Protein AF-A0A0V1BPB8-F1 (afdb_monomer_lite)

Organism: Trichinella spiralis (NCBI:txid6334)

pLDDT: mean 77.47, std 16.79, range [42.03, 96.81]

Structure (mmCIF, N/CA/C/O backbone):
data_AF-A0A0V1BPB8-F1
#
_entry.id   AF-A0A0V1BPB8-F1
#
loop_
_atom_site.group_PDB
_atom_site.id
_atom_site.type_symbol
_atom_site.label_atom_id
_atom_site.label_alt_id
_atom_site.label_comp_id
_atom_site.label_asym_id
_atom_site.label_entity_id
_atom_site.label_seq_id
_atom_site.pdbx_PDB_ins_code
_atom_site.Cartn_x
_atom_site.Cartn_y
_atom_site.Cartn_z
_atom_site.occupancy
_atom_site.B_iso_or_equiv
_atom_site.auth_seq_id
_atom_site.auth_comp_id
_atom_site.auth_asym_id
_atom_site.auth_atom_id
_atom_site.pdbx_PDB_model_num
ATOM 1 N N . MET A 1 1 ? -2.818 -10.921 -66.969 1.00 55.41 1 MET A N 1
ATOM 2 C CA . MET A 1 1 ? -2.378 -10.656 -65.578 1.00 55.41 1 MET A CA 1
ATOM 3 C C . MET A 1 1 ? -3.211 -9.505 -65.020 1.00 55.41 1 MET A C 1
ATOM 5 O O . MET A 1 1 ? -3.170 -8.417 -65.580 1.00 55.41 1 MET A O 1
ATOM 9 N N . SER A 1 2 ? -4.079 -9.759 -64.032 1.00 56.16 2 SER A N 1
ATOM 10 C CA . SER A 1 2 ? -5.081 -8.776 -63.580 1.00 56.16 2 SER A CA 1
ATOM 11 C C . SER A 1 2 ? -4.416 -7.577 -62.895 1.00 56.16 2 SER A C 1
ATOM 13 O O . SER A 1 2 ? -3.651 -7.759 -61.946 1.00 56.16 2 SER A O 1
ATOM 15 N N . LYS A 1 3 ? -4.738 -6.348 -63.332 1.00 61.91 3 LYS A N 1
ATOM 16 C CA . LYS A 1 3 ? -4.244 -5.090 -62.727 1.00 61.91 3 LYS A CA 1
ATOM 17 C C . LYS A 1 3 ? -4.541 -5.008 -61.217 1.00 61.91 3 LYS A C 1
ATOM 19 O O . LYS A 1 3 ? -3.817 -4.345 -60.478 1.00 61.91 3 LYS A O 1
ATOM 24 N N . ASN A 1 4 ? -5.551 -5.747 -60.750 1.00 61.16 4 ASN A N 1
ATOM 25 C CA . ASN A 1 4 ? -5.952 -5.837 -59.344 1.00 61.16 4 ASN A CA 1
ATOM 26 C C . ASN A 1 4 ? -5.068 -6.790 -58.514 1.00 61.16 4 ASN A C 1
ATOM 28 O O . ASN A 1 4 ? -5.071 -6.715 -57.289 1.00 61.16 4 ASN A O 1
ATOM 32 N N . GLY A 1 5 ? -4.309 -7.689 -59.148 1.00 65.44 5 GLY A N 1
ATOM 33 C CA . GLY A 1 5 ? -3.300 -8.522 -58.479 1.00 65.44 5 GLY A CA 1
ATOM 34 C C . GLY A 1 5 ? -2.052 -7.712 -58.137 1.00 65.44 5 GLY A C 1
ATOM 35 O O . GLY A 1 5 ? -1.654 -7.655 -56.982 1.00 65.44 5 GLY A O 1
ATOM 36 N N . ILE A 1 6 ? -1.543 -6.957 -59.115 1.00 67.69 6 ILE A N 1
ATOM 37 C CA . ILE A 1 6 ? -0.345 -6.114 -58.969 1.00 67.69 6 ILE A CA 1
ATOM 38 C C . ILE A 1 6 ? -0.535 -5.043 -57.885 1.00 67.69 6 ILE A C 1
ATOM 40 O O . ILE A 1 6 ? 0.357 -4.832 -57.069 1.00 67.69 6 ILE A O 1
ATOM 44 N N . LYS A 1 7 ? -1.710 -4.398 -57.809 1.00 63.88 7 LYS A N 1
ATOM 45 C CA . LYS A 1 7 ? -1.989 -3.422 -56.739 1.00 63.88 7 LYS A CA 1
ATOM 46 C C . LYS A 1 7 ? -2.006 -4.055 -55.344 1.00 63.88 7 LYS A C 1
ATOM 48 O O . LYS A 1 7 ? -1.545 -3.420 -54.400 1.00 63.88 7 LYS A O 1
ATOM 53 N N . ARG A 1 8 ? -2.502 -5.291 -55.211 1.00 62.66 8 ARG A N 1
ATOM 54 C CA . ARG A 1 8 ? -2.513 -6.017 -53.930 1.00 62.66 8 ARG A CA 1
ATOM 55 C C . ARG A 1 8 ? -1.118 -6.491 -53.534 1.00 62.66 8 ARG A C 1
ATOM 57 O O . ARG A 1 8 ? -0.769 -6.366 -52.369 1.00 62.66 8 ARG A O 1
ATOM 64 N N . ASP A 1 9 ? -0.298 -6.928 -54.484 1.00 66.25 9 ASP A N 1
ATOM 65 C CA . ASP A 1 9 ? 1.095 -7.309 -54.215 1.00 66.25 9 ASP A CA 1
ATOM 66 C C . ASP A 1 9 ? 1.968 -6.107 -53.837 1.00 66.25 9 ASP A C 1
ATOM 68 O O . ASP A 1 9 ? 2.806 -6.206 -52.941 1.00 66.25 9 ASP A O 1
ATOM 72 N N . ILE A 1 10 ? 1.738 -4.946 -54.457 1.00 68.19 10 ILE A N 1
ATOM 73 C CA . ILE A 1 10 ? 2.409 -3.693 -54.086 1.00 68.19 10 ILE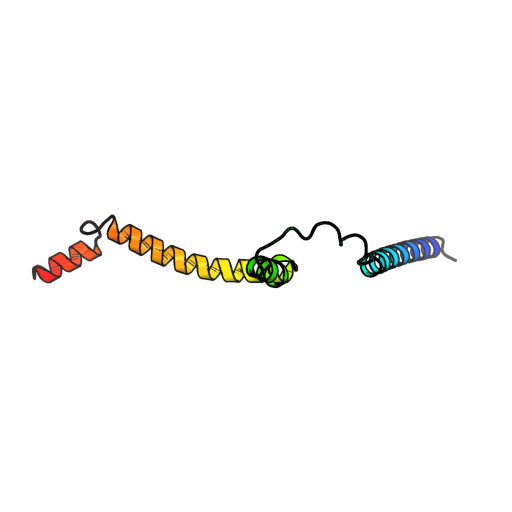 A CA 1
ATOM 74 C C . ILE A 1 10 ? 1.964 -3.237 -52.690 1.00 68.19 10 ILE A C 1
ATOM 76 O O . ILE A 1 10 ? 2.813 -2.885 -51.873 1.00 68.19 10 ILE A O 1
ATOM 80 N N . ALA A 1 11 ? 0.663 -3.294 -52.384 1.00 71.44 11 ALA A N 1
ATOM 81 C CA . ALA A 1 11 ? 0.142 -2.957 -51.059 1.00 71.44 11 ALA A CA 1
ATOM 82 C C . ALA A 1 11 ? 0.678 -3.905 -49.973 1.00 71.44 11 ALA A C 1
ATOM 84 O O . ALA A 1 11 ? 1.149 -3.444 -48.937 1.00 71.44 11 ALA A O 1
ATOM 85 N N . ASN A 1 12 ? 0.697 -5.214 -50.234 1.00 68.38 12 ASN A N 1
ATOM 86 C CA . ASN A 1 12 ? 1.220 -6.209 -49.303 1.00 68.38 12 ASN A CA 1
ATOM 87 C C . ASN A 1 12 ? 2.729 -6.049 -49.089 1.00 68.38 12 ASN A C 1
ATOM 89 O O . ASN A 1 12 ? 3.170 -6.130 -47.947 1.00 68.38 12 ASN A O 1
ATOM 93 N N . ARG A 1 13 ? 3.506 -5.728 -50.137 1.00 66.94 13 ARG A N 1
ATOM 94 C CA . ARG A 1 13 ? 4.936 -5.398 -50.007 1.00 66.94 13 ARG A CA 1
ATOM 95 C C . ARG A 1 13 ? 5.176 -4.123 -49.201 1.00 66.94 13 ARG A C 1
ATOM 97 O O . ARG A 1 13 ? 6.082 -4.112 -48.372 1.00 66.94 13 ARG A O 1
ATOM 104 N N . LEU A 1 14 ? 4.371 -3.077 -49.406 1.00 68.56 14 LEU A N 1
ATOM 105 C CA . LEU A 1 14 ? 4.428 -1.840 -48.616 1.00 68.56 14 LEU A CA 1
ATOM 106 C C . LEU A 1 14 ? 4.132 -2.112 -47.137 1.00 68.56 14 LEU A C 1
ATOM 108 O O . LEU A 1 14 ? 4.889 -1.668 -46.280 1.00 68.56 14 LEU A O 1
ATOM 112 N N . ILE A 1 15 ? 3.107 -2.914 -46.841 1.00 69.50 15 ILE A N 1
ATOM 113 C CA . ILE A 1 15 ? 2.726 -3.278 -45.471 1.00 69.50 15 ILE A CA 1
ATOM 114 C C . ILE A 1 15 ? 3.808 -4.139 -44.802 1.00 69.50 15 ILE A C 1
ATOM 116 O O . ILE A 1 15 ? 4.201 -3.838 -43.675 1.00 69.50 15 ILE A O 1
ATOM 120 N N . THR A 1 16 ? 4.358 -5.157 -45.478 1.00 66.12 16 THR A N 1
ATOM 121 C CA . THR A 1 16 ? 5.463 -5.954 -44.913 1.00 66.12 16 THR A CA 1
ATOM 122 C C . THR A 1 16 ? 6.716 -5.119 -44.688 1.00 66.12 16 THR A C 1
ATOM 124 O O . THR A 1 16 ? 7.327 -5.251 -43.637 1.00 66.12 16 THR A O 1
ATOM 127 N N . SER A 1 17 ? 7.063 -4.199 -45.594 1.00 65.38 17 SER A N 1
ATOM 128 C CA . SER A 1 17 ? 8.212 -3.307 -45.400 1.00 65.38 17 SER A CA 1
ATOM 129 C C . SER A 1 17 ? 8.003 -2.348 -44.229 1.00 65.38 17 SER A C 1
ATOM 131 O O . SER A 1 17 ? 8.936 -2.128 -43.463 1.00 65.38 17 SER A O 1
ATOM 133 N N . SER A 1 18 ? 6.788 -1.824 -44.025 1.00 67.25 18 SER A N 1
ATOM 134 C CA . SER A 1 18 ? 6.461 -0.991 -42.860 1.00 67.25 18 SER A CA 1
ATOM 135 C C . SER A 1 18 ? 6.538 -1.774 -41.550 1.00 67.25 18 SER A C 1
ATOM 137 O O . SER A 1 18 ? 7.106 -1.279 -40.578 1.00 67.25 18 SER A O 1
ATOM 139 N N . ILE A 1 19 ? 6.026 -3.007 -41.519 1.00 67.31 19 ILE A N 1
ATOM 140 C CA . ILE A 1 19 ? 6.094 -3.875 -40.339 1.00 67.31 19 ILE A CA 1
ATOM 141 C C . ILE A 1 19 ? 7.558 -4.225 -40.043 1.00 67.31 19 ILE A C 1
ATOM 143 O O . ILE A 1 19 ? 8.016 -4.013 -38.924 1.00 67.31 19 ILE A O 1
ATOM 147 N N . THR A 1 20 ? 8.344 -4.647 -41.035 1.00 64.56 20 THR A N 1
ATOM 148 C CA . THR A 1 20 ? 9.775 -4.931 -40.858 1.00 64.56 20 THR A CA 1
ATOM 149 C C . THR A 1 20 ? 10.558 -3.686 -40.430 1.00 64.56 20 THR A C 1
ATOM 151 O O . THR A 1 20 ? 11.416 -3.795 -39.562 1.00 64.56 20 THR A O 1
ATOM 154 N N . PHE A 1 21 ? 10.229 -2.492 -40.933 1.00 64.00 21 PHE A N 1
ATOM 155 C CA . PHE A 1 21 ? 10.859 -1.241 -40.499 1.00 64.00 21 PHE A CA 1
ATOM 156 C C . PHE A 1 21 ? 10.509 -0.893 -39.046 1.00 64.00 21 PHE A C 1
ATOM 158 O O . PHE A 1 21 ? 11.398 -0.505 -38.298 1.00 64.00 21 PHE A O 1
ATOM 165 N N . ILE A 1 22 ? 9.261 -1.108 -38.604 1.00 65.19 22 ILE A N 1
ATOM 166 C CA . ILE A 1 22 ? 8.853 -0.955 -37.195 1.00 65.19 22 ILE A CA 1
ATOM 167 C C . ILE A 1 22 ? 9.584 -1.970 -36.305 1.00 65.19 22 ILE A C 1
ATOM 169 O O . ILE A 1 22 ? 10.104 -1.590 -35.257 1.00 65.19 22 ILE A O 1
ATOM 173 N N . TYR A 1 23 ? 9.665 -3.242 -36.707 1.00 60.84 23 TYR A N 1
ATOM 174 C CA . TYR A 1 23 ? 10.359 -4.284 -35.941 1.00 60.84 23 TYR A CA 1
ATOM 175 C C . TYR A 1 23 ? 11.881 -4.053 -35.891 1.00 60.84 23 TYR A C 1
ATOM 177 O O . TYR A 1 23 ? 12.477 -4.200 -34.825 1.00 60.84 23 TYR A O 1
ATOM 185 N N . ILE A 1 24 ? 12.506 -3.603 -36.984 1.00 57.28 24 ILE A N 1
ATOM 186 C CA . ILE A 1 24 ? 13.933 -3.251 -37.028 1.00 57.28 24 ILE A CA 1
ATOM 187 C C . ILE A 1 24 ? 14.204 -1.978 -36.218 1.00 57.28 24 ILE A C 1
ATOM 189 O O . ILE A 1 24 ? 15.127 -1.989 -35.415 1.00 57.28 24 ILE A O 1
ATOM 193 N N . PHE A 1 25 ? 13.388 -0.918 -36.303 1.00 53.78 25 PHE A N 1
ATOM 194 C CA . PHE A 1 25 ? 13.559 0.280 -35.457 1.00 53.78 25 PHE A CA 1
ATOM 195 C C . PHE A 1 25 ? 13.305 0.005 -33.967 1.00 53.78 25 PHE A C 1
ATOM 197 O O . PHE A 1 25 ? 13.903 0.653 -33.107 1.00 53.78 25 PHE A O 1
ATOM 204 N N . ARG A 1 26 ? 12.429 -0.954 -33.638 1.00 56.53 26 ARG A N 1
ATOM 205 C CA . ARG A 1 26 ? 12.169 -1.386 -32.256 1.00 56.53 26 ARG A CA 1
ATOM 206 C C . ARG A 1 26 ? 13.336 -2.192 -31.673 1.00 56.53 26 ARG A C 1
ATOM 208 O O . ARG A 1 26 ? 13.549 -2.111 -30.468 1.00 56.53 26 ARG A O 1
ATOM 215 N N . ILE A 1 27 ? 14.080 -2.934 -32.501 1.00 54.91 27 ILE A N 1
ATOM 216 C CA . ILE A 1 27 ? 15.223 -3.767 -32.080 1.00 54.91 27 ILE A CA 1
ATOM 217 C C . ILE A 1 27 ? 16.564 -3.007 -32.190 1.00 54.91 27 ILE A C 1
ATOM 219 O O . ILE A 1 27 ? 17.437 -3.200 -31.352 1.00 54.91 27 ILE A O 1
ATOM 223 N N . HIS A 1 28 ? 16.705 -2.076 -33.141 1.00 50.03 28 HIS A N 1
ATOM 224 C CA . HIS A 1 28 ? 17.887 -1.223 -33.349 1.00 50.03 28 HIS A CA 1
ATOM 225 C C . HIS A 1 28 ? 17.771 0.185 -32.743 1.00 50.03 28 HIS A C 1
ATOM 227 O O . HIS A 1 28 ? 18.573 1.060 -33.074 1.00 50.03 28 HIS A O 1
ATOM 233 N N . ARG A 1 29 ? 16.846 0.429 -31.801 1.00 50.97 29 ARG A N 1
ATOM 234 C CA . ARG A 1 29 ? 17.040 1.517 -30.827 1.00 50.97 29 ARG A CA 1
ATOM 235 C C . ARG A 1 29 ? 18.260 1.159 -29.986 1.00 50.97 29 ARG A C 1
ATOM 237 O O . ARG A 1 29 ? 18.152 0.539 -28.931 1.00 50.97 29 ARG A O 1
ATOM 244 N N . CYS A 1 30 ? 19.417 1.532 -30.525 1.00 42.03 30 CYS A N 1
ATOM 245 C CA . CYS A 1 30 ? 20.718 1.489 -29.902 1.00 42.03 30 CYS A CA 1
ATOM 246 C C . CYS A 1 30 ? 20.581 1.872 -28.423 1.00 42.03 30 CYS A C 1
ATOM 248 O O . CYS A 1 30 ? 20.075 2.958 -28.124 1.00 42.03 30 CYS A O 1
ATOM 250 N N . PRO A 1 31 ? 21.067 1.042 -27.494 1.00 50.91 31 PRO A N 1
ATOM 251 C CA . PRO A 1 31 ? 21.099 1.365 -26.074 1.00 50.91 31 PRO A CA 1
ATOM 252 C C . PRO A 1 31 ? 22.204 2.393 -25.750 1.00 50.91 31 PRO A C 1
ATOM 254 O O . PRO A 1 31 ? 22.848 2.289 -24.713 1.00 50.91 31 PRO A O 1
ATOM 257 N N . LEU A 1 32 ? 22.473 3.363 -26.636 1.00 47.62 32 LEU A N 1
ATOM 258 C CA . LEU A 1 32 ? 23.667 4.216 -26.555 1.00 47.62 32 LEU A CA 1
ATOM 259 C C . LEU A 1 32 ? 23.397 5.726 -26.467 1.00 47.62 32 LEU A C 1
ATOM 261 O O . LEU A 1 32 ? 24.341 6.494 -26.340 1.00 47.62 32 LEU A O 1
ATOM 265 N N . ILE A 1 33 ? 22.133 6.167 -26.474 1.00 44.88 33 ILE A N 1
ATOM 266 C CA . ILE A 1 33 ? 21.753 7.579 -26.231 1.00 44.88 33 ILE A CA 1
ATOM 267 C C . ILE A 1 33 ? 20.630 7.644 -25.176 1.00 44.88 33 ILE A C 1
ATOM 269 O O . ILE A 1 33 ? 19.619 8.319 -25.316 1.00 44.88 33 ILE A O 1
ATOM 273 N N . MET A 1 34 ? 20.790 6.875 -24.097 1.00 42.66 34 MET A N 1
ATOM 274 C CA . MET A 1 34 ? 20.041 7.046 -22.836 1.00 42.66 34 MET A CA 1
ATOM 275 C C . MET A 1 34 ? 20.966 7.012 -21.609 1.00 42.66 34 MET A C 1
ATOM 277 O O . MET A 1 34 ? 20.514 6.959 -20.471 1.00 42.66 34 MET A O 1
ATOM 281 N N . SER A 1 35 ? 22.276 7.101 -21.827 1.00 45.53 35 SER A N 1
ATOM 282 C CA . SER A 1 35 ? 23.306 7.265 -20.801 1.00 45.53 35 SER A CA 1
ATOM 283 C C . SER A 1 35 ? 23.553 8.747 -20.499 1.00 45.53 35 SER A C 1
ATOM 285 O O . SER A 1 35 ? 24.690 9.197 -20.406 1.00 45.53 35 SER A O 1
ATOM 287 N N . ALA A 1 36 ? 22.487 9.534 -20.355 1.00 51.25 36 ALA A N 1
ATOM 288 C CA . ALA A 1 36 ? 22.596 10.915 -19.916 1.00 51.25 36 ALA A CA 1
ATOM 289 C C . ALA A 1 36 ? 21.519 11.199 -18.867 1.00 51.25 36 ALA A C 1
ATOM 291 O O . ALA A 1 36 ? 20.347 11.364 -19.186 1.00 51.25 36 ALA A O 1
ATOM 292 N N . GLN A 1 37 ? 22.000 11.293 -17.624 1.00 43.94 37 GLN A N 1
ATOM 293 C CA . GLN A 1 37 ? 21.324 11.737 -16.401 1.00 43.94 37 GLN A CA 1
ATOM 294 C C . GLN A 1 37 ? 20.559 10.661 -15.601 1.00 43.94 37 GLN A C 1
ATOM 296 O O . GLN A 1 37 ? 19.375 10.803 -15.305 1.00 43.94 37 GLN A O 1
ATOM 301 N N . VAL A 1 38 ? 21.271 9.623 -15.128 1.00 53.06 38 VAL A N 1
ATOM 302 C CA . VAL A 1 38 ? 20.861 8.894 -13.909 1.00 53.06 38 VAL A CA 1
ATOM 303 C C . VAL A 1 38 ? 21.078 9.835 -12.723 1.00 53.06 38 VAL A C 1
ATOM 305 O O . VAL A 1 38 ? 22.138 9.868 -12.097 1.00 53.06 38 VAL A O 1
ATOM 308 N N . ALA A 1 39 ? 20.075 10.670 -12.463 1.00 53.38 39 ALA A N 1
ATOM 309 C CA . ALA A 1 39 ? 19.994 11.458 -11.246 1.00 53.38 39 ALA A CA 1
ATOM 310 C C . ALA A 1 39 ? 20.055 10.510 -10.039 1.00 53.38 39 ALA A C 1
ATOM 312 O O . ALA A 1 39 ? 19.416 9.456 -10.040 1.00 53.38 39 ALA A O 1
ATOM 313 N N . LYS A 1 40 ? 20.834 10.893 -9.021 1.00 55.44 40 LYS A N 1
ATOM 314 C CA . LYS A 1 40 ? 21.022 10.195 -7.739 1.00 55.44 40 LYS A CA 1
ATOM 315 C C . LYS A 1 40 ? 19.665 9.869 -7.093 1.00 55.44 40 LYS A C 1
ATOM 317 O O . LYS A 1 40 ? 19.152 10.628 -6.278 1.00 55.44 40 LYS A O 1
ATOM 322 N N . THR A 1 41 ? 19.067 8.744 -7.458 1.00 63.31 41 THR A N 1
ATOM 323 C CA . THR A 1 41 ? 17.837 8.236 -6.853 1.00 63.31 41 THR A CA 1
ATOM 324 C C . THR A 1 41 ? 18.224 7.294 -5.723 1.00 63.31 41 THR A C 1
ATOM 326 O O . THR A 1 41 ? 19.213 6.567 -5.804 1.00 63.31 41 THR A O 1
ATOM 329 N N . LYS A 1 42 ? 17.486 7.343 -4.609 1.00 74.56 42 LYS A N 1
ATOM 330 C CA . LYS A 1 42 ? 17.728 6.450 -3.466 1.00 74.56 42 LYS A CA 1
ATOM 331 C C . LYS A 1 42 ? 17.674 4.994 -3.964 1.00 74.56 42 LYS A C 1
ATOM 333 O O . LYS A 1 42 ? 16.753 4.680 -4.725 1.00 74.56 42 LYS A O 1
ATOM 338 N N . PRO A 1 43 ? 18.569 4.093 -3.509 1.00 81.12 43 PRO A N 1
ATOM 339 C CA . PRO A 1 43 ? 18.718 2.745 -4.080 1.00 81.12 43 PRO A CA 1
ATOM 340 C C . PRO A 1 43 ? 17.436 1.901 -4.001 1.00 81.12 43 PRO A C 1
ATOM 342 O O . PRO A 1 43 ? 17.274 0.928 -4.729 1.00 81.12 43 PRO A O 1
ATOM 345 N N . PHE A 1 44 ? 16.509 2.272 -3.118 1.00 86.25 44 PHE A N 1
ATOM 346 C CA . PHE A 1 44 ? 15.188 1.665 -3.010 1.00 86.25 44 PHE A CA 1
ATOM 347 C C . PHE A 1 44 ? 14.209 2.121 -4.107 1.00 86.25 44 PHE A C 1
ATOM 349 O O . PHE A 1 44 ? 13.562 1.287 -4.737 1.00 86.25 44 PHE A O 1
ATOM 356 N N . MET A 1 45 ? 14.129 3.428 -4.378 1.00 87.50 45 MET A N 1
ATOM 357 C CA . MET A 1 45 ? 13.200 3.982 -5.374 1.00 87.50 45 MET A CA 1
ATOM 358 C C . MET A 1 45 ? 13.553 3.526 -6.787 1.00 87.50 45 MET A C 1
ATOM 360 O O . MET A 1 45 ? 12.671 3.235 -7.590 1.00 87.50 45 MET A O 1
ATOM 364 N N . GLU A 1 46 ? 14.847 3.383 -7.065 1.00 87.25 46 GLU A N 1
ATOM 365 C CA . GLU A 1 46 ? 15.325 2.839 -8.331 1.00 87.25 46 GLU A CA 1
ATOM 366 C C . GLU A 1 46 ? 14.857 1.389 -8.548 1.00 87.25 46 GLU A C 1
ATOM 368 O O . GLU A 1 46 ? 14.440 1.029 -9.649 1.00 87.25 46 GLU A O 1
ATOM 373 N N . LYS A 1 47 ? 14.848 0.563 -7.494 1.00 87.50 47 LYS A N 1
ATOM 374 C CA . LYS A 1 47 ? 14.334 -0.814 -7.563 1.00 87.50 47 LYS A CA 1
ATOM 375 C C . LYS A 1 47 ? 12.830 -0.831 -7.821 1.00 87.50 47 LYS A C 1
ATOM 377 O O . LYS A 1 47 ? 12.385 -1.548 -8.712 1.00 87.50 47 LYS A O 1
ATOM 382 N N . ILE A 1 48 ? 12.057 -0.021 -7.097 1.00 89.38 48 ILE A N 1
ATOM 383 C CA . ILE A 1 48 ? 10.605 0.093 -7.310 1.00 89.38 48 ILE A CA 1
ATOM 384 C C . ILE A 1 48 ? 10.300 0.492 -8.752 1.00 89.38 48 ILE A C 1
ATOM 386 O O . ILE A 1 48 ? 9.472 -0.140 -9.406 1.00 89.38 48 ILE A O 1
ATOM 390 N N . TYR A 1 49 ? 10.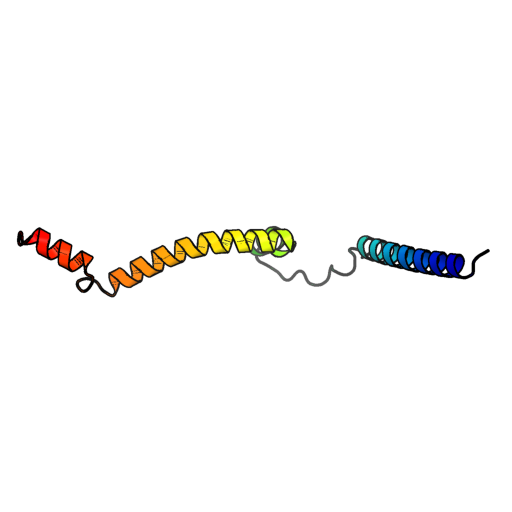992 1.509 -9.267 1.00 88.00 49 TYR A N 1
ATOM 391 C CA . TYR A 1 49 ? 10.786 1.966 -10.634 1.00 88.00 49 TYR A CA 1
ATOM 392 C C . TYR A 1 49 ? 11.070 0.851 -11.648 1.00 88.00 49 TYR A C 1
ATOM 394 O O . TYR A 1 49 ? 10.222 0.563 -12.490 1.00 88.00 49 TYR A O 1
ATOM 402 N N . ARG A 1 50 ? 12.214 0.166 -11.516 1.00 87.00 50 ARG A N 1
ATOM 403 C CA . ARG A 1 50 ? 12.623 -0.926 -12.414 1.00 87.00 50 ARG A CA 1
ATOM 404 C C . ARG A 1 50 ? 11.660 -2.118 -12.403 1.00 87.00 50 ARG A C 1
ATOM 406 O O . ARG A 1 50 ? 11.402 -2.699 -13.452 1.00 87.00 50 ARG A O 1
ATOM 413 N N . TYR A 1 51 ? 11.126 -2.491 -11.240 1.00 87.00 51 TYR A N 1
ATOM 414 C CA . TYR A 1 51 ? 10.288 -3.690 -11.119 1.00 87.00 51 TYR A CA 1
ATOM 415 C C . TYR A 1 51 ? 8.794 -3.437 -11.330 1.00 87.00 51 TYR A C 1
ATOM 417 O O . TYR A 1 51 ? 8.116 -4.285 -11.905 1.00 87.00 51 TYR A O 1
ATOM 425 N N . ILE A 1 52 ? 8.277 -2.295 -10.877 1.00 86.50 52 ILE A N 1
ATOM 426 C CA . ILE A 1 52 ? 6.834 -2.025 -10.856 1.00 86.50 52 ILE A CA 1
ATOM 427 C C . ILE A 1 52 ? 6.443 -1.089 -12.002 1.00 86.50 52 ILE A C 1
ATOM 429 O O . ILE A 1 52 ? 5.537 -1.411 -12.769 1.00 86.50 52 ILE A O 1
ATOM 433 N N . PHE A 1 53 ? 7.153 0.030 -12.169 1.00 86.88 53 PHE A N 1
ATOM 434 C CA . PHE A 1 53 ? 6.743 1.120 -13.066 1.00 86.88 53 PHE A CA 1
ATOM 435 C C . PHE A 1 53 ? 7.372 1.071 -14.472 1.00 86.88 53 PHE A C 1
ATOM 437 O O . PHE A 1 53 ? 6.876 1.735 -15.377 1.00 86.88 53 PHE A O 1
ATOM 444 N N . GLN A 1 54 ? 8.435 0.289 -14.694 1.00 85.75 54 GLN A N 1
ATOM 445 C CA . GLN A 1 54 ? 9.151 0.242 -15.980 1.00 85.75 54 GLN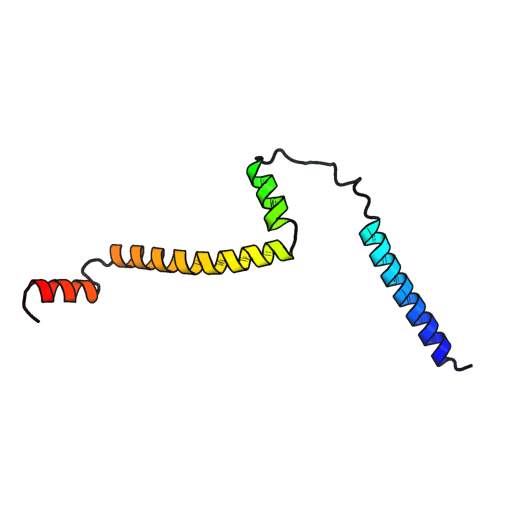 A CA 1
ATOM 446 C C . GLN A 1 54 ? 8.375 -0.490 -17.091 1.00 85.75 54 GLN A C 1
ATOM 448 O O . GLN A 1 54 ? 8.544 -0.180 -18.272 1.00 85.75 54 GLN A O 1
ATOM 453 N N . ARG A 1 55 ? 7.548 -1.485 -16.747 1.00 87.19 55 ARG A N 1
ATOM 454 C CA . ARG A 1 55 ? 6.730 -2.241 -17.708 1.00 87.19 55 ARG A CA 1
ATOM 455 C C . ARG A 1 55 ? 5.252 -1.918 -17.498 1.00 87.19 55 ARG A C 1
ATOM 457 O O . ARG A 1 55 ? 4.718 -2.130 -16.418 1.00 87.19 55 ARG A O 1
ATOM 464 N N . ASN A 1 56 ? 4.557 -1.508 -18.561 1.00 87.69 56 ASN A N 1
ATOM 465 C CA . ASN A 1 56 ? 3.126 -1.170 -18.492 1.00 87.69 56 ASN A CA 1
ATOM 466 C C . ASN A 1 56 ? 2.270 -2.316 -17.918 1.00 87.69 56 ASN A C 1
ATOM 468 O O . ASN A 1 56 ? 1.350 -2.071 -17.147 1.00 87.69 56 ASN A O 1
ATOM 472 N N . ALA A 1 57 ? 2.601 -3.571 -18.244 1.00 90.81 57 ALA A N 1
ATOM 473 C CA . ALA A 1 57 ? 1.889 -4.737 -17.719 1.00 90.81 57 ALA A CA 1
ATOM 474 C C . ALA A 1 57 ? 2.066 -4.915 -16.198 1.00 90.81 57 ALA A C 1
ATOM 476 O O . ALA A 1 57 ? 1.092 -5.188 -15.502 1.00 90.81 57 ALA A O 1
ATOM 477 N N . THR A 1 58 ? 3.282 -4.731 -15.665 1.00 89.38 58 THR A N 1
ATOM 478 C CA . THR A 1 58 ? 3.532 -4.828 -14.215 1.00 89.38 58 THR A CA 1
ATOM 479 C C . THR A 1 58 ? 2.949 -3.638 -13.466 1.00 89.38 58 THR A C 1
ATOM 481 O O . THR A 1 58 ? 2.487 -3.805 -12.344 1.00 89.38 58 THR A O 1
ATOM 484 N N . PHE A 1 59 ? 2.911 -2.463 -14.099 1.00 90.50 59 PHE A N 1
ATOM 485 C CA . PHE A 1 59 ? 2.280 -1.268 -13.548 1.00 90.50 59 PHE A CA 1
ATOM 486 C C . PHE A 1 59 ? 0.772 -1.460 -13.369 1.00 90.50 59 PHE A C 1
ATOM 488 O O . PHE A 1 59 ? 0.255 -1.236 -12.278 1.00 90.50 59 PHE A O 1
ATOM 495 N N . VAL A 1 60 ? 0.076 -1.937 -14.406 1.00 94.50 60 VAL A N 1
ATOM 496 C CA . VAL A 1 60 ? -1.365 -2.224 -14.322 1.00 94.50 60 VAL A CA 1
ATOM 497 C C . VAL A 1 60 ? -1.637 -3.318 -13.290 1.00 94.50 60 VAL A C 1
ATOM 499 O O . VAL A 1 60 ? -2.527 -3.156 -12.462 1.00 94.50 60 VAL A O 1
ATOM 502 N N . LEU A 1 61 ? -0.842 -4.393 -13.278 1.00 93.56 61 LEU A N 1
ATOM 503 C CA . LEU A 1 61 ? -0.973 -5.465 -12.288 1.00 93.56 61 LEU A CA 1
ATOM 504 C C . LEU A 1 61 ? -0.820 -4.943 -10.851 1.00 93.56 61 LEU A C 1
ATOM 506 O O . LEU A 1 61 ? -1.658 -5.227 -9.998 1.00 93.56 61 LEU A O 1
ATOM 510 N N . ALA A 1 62 ? 0.227 -4.159 -10.587 1.00 93.31 62 ALA A N 1
ATOM 511 C CA . ALA A 1 62 ? 0.459 -3.559 -9.279 1.00 93.31 62 ALA A CA 1
ATOM 512 C C . ALA A 1 62 ? -0.640 -2.558 -8.900 1.00 93.31 62 ALA A C 1
ATOM 514 O O . ALA A 1 62 ? -1.016 -2.494 -7.735 1.00 93.31 62 ALA A O 1
ATOM 515 N N . GLY A 1 63 ? -1.182 -1.817 -9.870 1.00 93.69 63 GLY A N 1
ATOM 516 C CA . GLY A 1 63 ? -2.310 -0.912 -9.668 1.00 93.69 63 GLY A CA 1
ATOM 517 C C . GLY A 1 63 ? -3.595 -1.643 -9.281 1.00 93.69 63 GLY A C 1
ATOM 518 O O . GLY A 1 63 ? -4.246 -1.241 -8.325 1.00 93.69 63 GLY A O 1
ATOM 519 N N . VAL A 1 64 ? -3.935 -2.743 -9.962 1.00 96.19 64 VAL A N 1
ATOM 520 C CA . VAL A 1 64 ? -5.128 -3.551 -9.646 1.00 96.19 64 VAL A CA 1
ATOM 521 C C . VAL A 1 64 ? -5.000 -4.193 -8.268 1.00 96.19 64 VAL A C 1
ATOM 523 O O . VAL A 1 64 ? -5.904 -4.065 -7.449 1.00 96.19 64 VAL A O 1
ATOM 526 N N . ILE A 1 65 ? -3.864 -4.840 -7.984 1.00 96.00 65 ILE A N 1
ATOM 527 C CA . ILE A 1 65 ? -3.613 -5.430 -6.662 1.00 96.00 65 ILE A CA 1
ATOM 528 C C . ILE A 1 65 ? -3.644 -4.334 -5.592 1.00 96.00 65 ILE A C 1
ATOM 530 O O . ILE A 1 65 ? -4.321 -4.481 -4.579 1.00 96.00 65 ILE A O 1
ATOM 534 N N . GLY A 1 66 ? -2.957 -3.218 -5.838 1.00 95.88 66 GLY A N 1
ATOM 535 C CA . GLY A 1 66 ? -2.947 -2.065 -4.948 1.00 95.88 66 GLY A CA 1
ATOM 536 C C . GLY A 1 66 ? -4.355 -1.559 -4.654 1.00 95.88 66 GLY A C 1
ATOM 537 O O . GLY A 1 66 ? -4.675 -1.361 -3.492 1.00 95.88 66 GLY A O 1
ATOM 538 N N . ALA A 1 67 ? -5.211 -1.427 -5.668 1.00 95.69 67 ALA A N 1
ATOM 539 C CA . ALA A 1 67 ? -6.589 -0.972 -5.507 1.00 95.69 67 ALA A CA 1
ATOM 540 C C . ALA A 1 67 ? -7.412 -1.898 -4.597 1.00 95.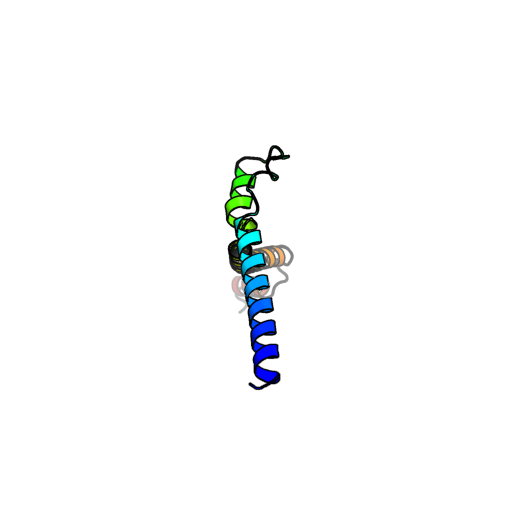69 67 ALA A C 1
ATOM 542 O O . ALA A 1 67 ? -8.030 -1.403 -3.661 1.00 95.69 67 ALA A O 1
ATOM 543 N N . PHE A 1 68 ? -7.352 -3.220 -4.796 1.00 96.00 68 PHE A N 1
ATOM 544 C CA . PHE A 1 68 ? -8.067 -4.179 -3.939 1.00 96.00 68 PHE A CA 1
ATOM 545 C C . PHE A 1 68 ? -7.624 -4.120 -2.473 1.00 96.00 68 PHE A C 1
ATOM 547 O O . PHE A 1 68 ? -8.447 -4.181 -1.561 1.00 96.00 68 PHE A O 1
ATOM 554 N N . TYR A 1 69 ? -6.316 -4.011 -2.227 1.00 96.81 69 TYR A N 1
ATOM 555 C CA . TYR A 1 69 ? -5.807 -3.885 -0.860 1.00 96.81 69 TYR A CA 1
ATOM 556 C C . TYR A 1 69 ? -6.153 -2.528 -0.244 1.00 96.81 69 TYR A C 1
ATOM 558 O O . TYR A 1 69 ? -6.444 -2.455 0.949 1.00 96.81 69 TYR A O 1
ATOM 566 N N . MET A 1 70 ? -6.126 -1.464 -1.045 1.00 95.81 70 MET A N 1
ATOM 567 C CA . MET A 1 70 ? -6.426 -0.110 -0.591 1.00 95.81 70 MET A CA 1
ATOM 568 C C . MET A 1 70 ? -7.909 0.041 -0.243 1.00 95.81 70 MET A C 1
ATOM 570 O O . MET A 1 70 ? -8.198 0.615 0.795 1.00 95.81 70 MET A O 1
ATOM 574 N N . GLU A 1 71 ? -8.822 -0.558 -1.017 1.00 95.44 71 GLU A N 1
ATOM 575 C CA . GLU A 1 71 ? -10.260 -0.643 -0.707 1.00 95.44 71 GLU A CA 1
ATOM 576 C C . GLU A 1 71 ? -10.486 -1.207 0.703 1.00 95.44 71 GLU A C 1
ATOM 578 O O . GLU A 1 71 ? -11.014 -0.520 1.571 1.00 95.44 71 GLU A O 1
ATOM 583 N N . ARG A 1 72 ? -9.956 -2.405 0.989 1.00 96.00 72 ARG A N 1
ATOM 584 C CA . ARG A 1 72 ? -10.128 -3.045 2.306 1.00 96.00 72 ARG A CA 1
ATOM 585 C C . ARG A 1 72 ? -9.479 -2.278 3.446 1.00 96.00 72 ARG A C 1
ATOM 587 O O . ARG A 1 72 ? -10.003 -2.276 4.555 1.00 96.00 72 ARG A O 1
ATOM 594 N N . ALA A 1 73 ? -8.329 -1.659 3.197 1.00 96.56 73 ALA A N 1
ATOM 595 C CA . ALA A 1 73 ? -7.671 -0.841 4.204 1.00 96.56 73 ALA A CA 1
ATOM 596 C C . ALA A 1 73 ? -8.479 0.429 4.500 1.00 96.56 73 ALA A C 1
ATOM 598 O O . ALA A 1 73 ? -8.656 0.773 5.666 1.00 96.56 73 ALA A O 1
ATOM 599 N N . VAL A 1 74 ? -8.972 1.111 3.464 1.00 96.50 74 VAL A N 1
ATOM 600 C CA . VAL A 1 74 ? -9.750 2.343 3.610 1.00 96.50 74 VAL A CA 1
ATOM 601 C C . VAL A 1 74 ? -11.076 2.075 4.291 1.00 96.50 74 VAL A C 1
ATOM 603 O O . VAL A 1 74 ? -11.379 2.813 5.216 1.00 96.50 74 VAL A O 1
ATOM 606 N N . ASP A 1 75 ? -11.803 1.017 3.929 1.00 96.12 75 ASP A N 1
ATOM 607 C CA . ASP A 1 75 ? -13.074 0.677 4.582 1.00 96.12 75 ASP A CA 1
ATOM 608 C C . ASP A 1 75 ? -12.887 0.528 6.099 1.00 96.12 75 ASP A C 1
ATOM 610 O O . ASP A 1 75 ? -13.514 1.233 6.885 1.00 96.12 75 ASP A O 1
ATOM 614 N N . VAL A 1 76 ? -11.915 -0.289 6.521 1.00 96.69 76 VAL A N 1
ATOM 615 C CA . VAL A 1 76 ? -11.624 -0.507 7.947 1.00 96.69 76 VAL A CA 1
ATOM 616 C C . VAL A 1 76 ? -11.169 0.779 8.639 1.00 96.69 76 VAL A C 1
ATOM 618 O O . VAL A 1 76 ? -11.527 1.032 9.789 1.00 96.69 76 VAL A O 1
ATOM 621 N N . ILE A 1 77 ? -10.342 1.594 7.986 1.00 96.69 77 ILE A N 1
ATOM 622 C CA . ILE A 1 77 ? -9.872 2.857 8.567 1.00 96.69 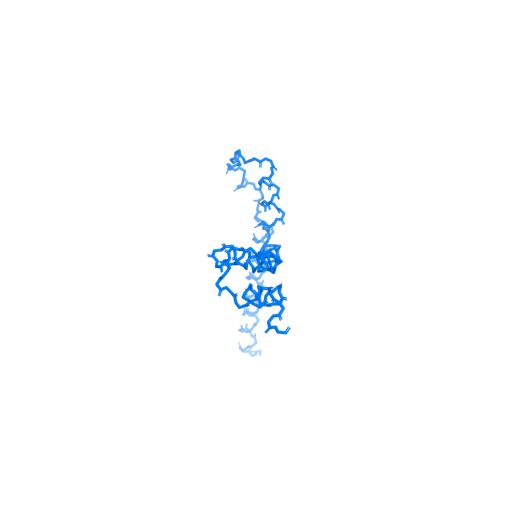77 ILE A CA 1
ATOM 623 C C . ILE A 1 77 ? -11.036 3.841 8.710 1.00 96.69 77 ILE A C 1
ATOM 625 O O . ILE A 1 77 ? -11.167 4.476 9.756 1.00 96.69 77 ILE A O 1
ATOM 629 N N . CYS A 1 78 ? -11.871 3.967 7.684 1.00 96.06 78 CYS A N 1
ATOM 630 C CA . CYS A 1 78 ? -13.020 4.857 7.670 1.00 96.06 78 CYS A CA 1
ATOM 631 C C . CYS A 1 78 ? -14.043 4.460 8.729 1.00 96.06 78 CYS A C 1
ATOM 633 O O . CYS A 1 78 ? -14.457 5.341 9.478 1.00 96.06 78 CYS A O 1
ATOM 635 N N . ASP A 1 79 ? -14.367 3.173 8.859 1.00 94.75 79 ASP A N 1
ATOM 636 C CA . ASP A 1 79 ? -15.275 2.676 9.896 1.00 94.75 79 ASP A CA 1
ATOM 637 C C . ASP A 1 79 ? -14.725 2.982 11.294 1.00 94.75 79 ASP A C 1
ATOM 639 O O . ASP A 1 79 ? -15.405 3.593 12.111 1.00 94.75 79 ASP A O 1
ATOM 643 N N . ASN A 1 80 ? -13.441 2.703 11.545 1.00 93.94 80 ASN A N 1
ATOM 644 C CA . ASN A 1 80 ? -12.814 3.013 12.834 1.00 93.94 80 ASN A CA 1
ATOM 645 C C . ASN A 1 80 ? -12.808 4.514 13.158 1.00 93.94 80 ASN A C 1
ATOM 647 O O . ASN A 1 80 ? -12.951 4.904 14.317 1.00 93.94 80 ASN A O 1
ATOM 651 N N . ILE A 1 81 ? -12.578 5.370 12.159 1.00 96.06 81 ILE A N 1
ATOM 652 C CA . ILE A 1 81 ? -12.632 6.825 12.346 1.00 96.06 81 ILE A CA 1
ATOM 653 C C . ILE A 1 81 ? -14.077 7.257 12.607 1.00 96.06 81 ILE A C 1
ATOM 655 O O . ILE A 1 81 ? -14.315 8.089 13.481 1.00 96.06 81 ILE A O 1
ATOM 659 N N . PHE A 1 82 ? -15.033 6.703 11.868 1.00 93.38 82 PHE A N 1
ATOM 660 C CA . PHE A 1 82 ? -16.443 7.048 11.975 1.00 93.38 82 PHE A CA 1
ATOM 661 C C . PHE A 1 82 ? -17.036 6.635 13.321 1.00 93.38 82 PHE A C 1
ATOM 663 O O . PHE A 1 82 ? -17.734 7.445 13.938 1.00 93.38 82 PHE A O 1
ATOM 670 N N . ASP A 1 83 ? -16.706 5.435 13.793 1.00 93.00 83 ASP A N 1
ATOM 671 C CA . ASP A 1 83 ? -17.115 4.927 15.098 1.00 93.00 83 ASP A CA 1
ATOM 672 C C . ASP A 1 83 ? -16.549 5.817 16.204 1.00 93.00 83 ASP A C 1
ATOM 674 O O . ASP A 1 83 ? -17.308 6.343 17.009 1.00 93.00 83 ASP A O 1
ATOM 678 N N . LYS A 1 84 ? -15.245 6.133 16.158 1.00 92.19 84 LYS A N 1
ATOM 679 C CA . LYS A 1 84 ? -14.599 7.031 17.135 1.00 92.19 84 LYS A CA 1
AT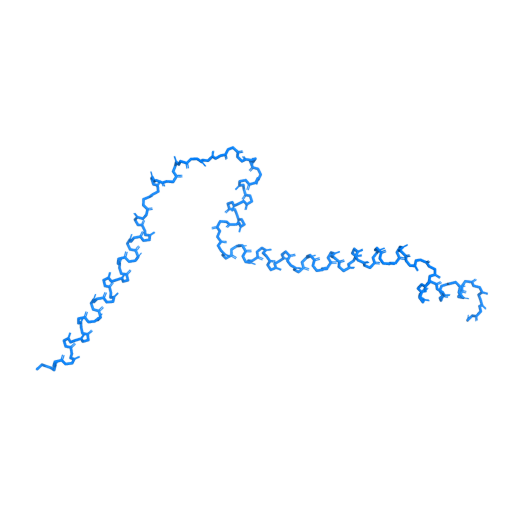OM 680 C C . LYS A 1 84 ? -15.198 8.432 17.188 1.00 92.19 84 LYS A C 1
ATOM 682 O O . LYS A 1 84 ? -15.246 9.056 18.244 1.00 92.19 84 LYS A O 1
ATOM 687 N N . VAL A 1 85 ? -15.607 8.973 16.045 1.00 95.00 85 VAL A N 1
ATOM 688 C CA . VAL A 1 85 ? -16.201 10.317 15.982 1.00 95.00 85 VAL A CA 1
ATOM 689 C C . VAL A 1 85 ? -17.647 10.315 16.486 1.00 95.00 85 VAL A C 1
ATOM 691 O O . VAL A 1 85 ? -18.113 11.328 17.012 1.00 95.00 85 VAL A O 1
ATOM 694 N N . ASN A 1 86 ? -18.361 9.197 16.342 1.00 92.31 86 ASN A N 1
ATOM 695 C CA . ASN A 1 86 ? -19.780 9.079 16.678 1.00 92.31 86 ASN A CA 1
ATOM 696 C C . ASN A 1 86 ? -20.062 8.184 17.893 1.00 92.31 86 ASN A C 1
ATOM 698 O O . ASN A 1 86 ? -21.214 7.774 18.080 1.00 92.31 86 ASN A O 1
ATOM 702 N N . GLU A 1 87 ? -19.053 7.945 18.734 1.00 87.94 87 GLU A N 1
ATOM 703 C CA . GLU A 1 87 ? -19.177 7.141 19.952 1.00 87.94 87 GLU A CA 1
ATOM 704 C C . GLU A 1 87 ? -20.379 7.600 20.790 1.00 87.94 87 GLU A C 1
ATOM 706 O O . GLU A 1 87 ? -20.580 8.790 21.066 1.00 87.94 87 GLU A O 1
ATOM 711 N N . GLY A 1 88 ? -21.224 6.642 21.169 1.00 84.19 88 GLY A N 1
ATOM 712 C CA . GLY A 1 88 ? -22.406 6.879 22.001 1.00 84.19 88 GLY A CA 1
ATOM 713 C C . GLY A 1 88 ? -23.620 7.466 21.272 1.00 84.19 88 GLY A C 1
ATOM 714 O O . GLY A 1 88 ? -24.677 7.611 21.890 1.00 84.19 88 GLY A O 1
ATOM 715 N N . LYS A 1 89 ? -23.512 7.782 19.975 1.00 87.31 89 LYS A N 1
ATOM 716 C CA . LYS A 1 89 ? -24.657 8.148 19.116 1.00 87.31 89 LYS A CA 1
ATOM 717 C C . LYS A 1 89 ? -25.071 7.019 18.181 1.00 87.31 89 LYS A C 1
ATOM 719 O O . LYS A 1 89 ? -26.196 7.027 17.682 1.00 87.31 89 LYS A O 1
ATOM 724 N N . GLN A 1 90 ? -24.173 6.075 17.910 1.00 87.12 90 GLN A N 1
ATOM 725 C CA . GLN A 1 90 ? -24.458 4.961 17.019 1.00 87.12 90 GLN A CA 1
ATOM 726 C C . GLN A 1 90 ? -25.424 3.965 17.658 1.00 87.12 90 GLN A C 1
ATOM 728 O O . GLN A 1 90 ? -25.389 3.699 18.858 1.00 87.12 90 GLN A O 1
ATOM 733 N N . PHE A 1 91 ? -26.291 3.383 16.828 1.00 88.69 91 PHE A N 1
ATOM 734 C CA . PHE A 1 91 ? -27.319 2.449 17.284 1.00 88.69 91 PHE A CA 1
ATOM 735 C C . PHE A 1 91 ? -26.729 1.269 18.066 1.00 88.69 91 PHE A C 1
ATOM 737 O O . PHE A 1 91 ? -27.254 0.907 19.113 1.00 88.69 91 PHE A O 1
ATOM 744 N N . HIS A 1 92 ? -25.608 0.712 17.604 1.00 88.25 92 HIS A N 1
ATOM 745 C CA . HIS A 1 92 ? -24.964 -0.411 18.278 1.00 88.25 92 HIS A CA 1
ATOM 746 C C . HIS A 1 92 ? -24.432 -0.044 19.676 1.00 88.25 92 HIS A C 1
ATOM 748 O O . HIS A 1 92 ? -24.454 -0.886 20.568 1.00 88.25 92 HIS A O 1
ATOM 754 N N . ASP A 1 93 ? -24.015 1.203 19.905 1.00 88.00 93 ASP A N 1
ATOM 755 C CA . ASP A 1 93 ? -23.599 1.678 21.230 1.00 88.00 93 ASP A CA 1
ATOM 756 C C . ASP A 1 93 ? -24.793 1.880 22.163 1.00 88.00 93 ASP A C 1
ATOM 758 O O . ASP A 1 93 ? -24.737 1.533 23.343 1.00 88.00 93 ASP A O 1
ATOM 762 N N . LEU A 1 94 ? -25.899 2.403 21.630 1.00 87.75 94 LEU A N 1
ATOM 763 C CA . LEU A 1 94 ? -27.143 2.561 22.382 1.00 87.75 94 LEU A CA 1
ATOM 764 C C . LEU A 1 94 ? -27.713 1.202 22.798 1.00 87.75 94 LEU A C 1
ATOM 766 O O . LEU A 1 94 ? -28.128 1.045 23.942 1.00 87.75 94 LEU A O 1
ATOM 770 N N . VAL A 1 95 ? -27.686 0.213 21.902 1.00 90.19 95 VAL A N 1
ATOM 771 C CA . VAL A 1 95 ? -28.110 -1.161 22.204 1.00 90.19 95 VAL A CA 1
ATOM 772 C C . VAL A 1 95 ? -27.220 -1.780 23.277 1.00 90.19 95 VAL A C 1
ATOM 774 O O . VAL A 1 95 ? -27.751 -2.231 24.287 1.00 90.19 95 VAL A O 1
ATOM 777 N N . LYS A 1 96 ? -25.886 -1.707 23.142 1.00 88.62 96 LYS A N 1
ATOM 778 C CA . LYS A 1 96 ? -24.955 -2.186 24.184 1.00 88.62 96 LYS A CA 1
ATOM 779 C C . LYS A 1 96 ? -25.247 -1.555 25.545 1.00 88.62 96 LYS A C 1
ATOM 781 O O . LYS A 1 96 ? -25.208 -2.231 26.571 1.00 88.62 96 LYS A O 1
ATOM 786 N N . LYS A 1 97 ? -25.557 -0.255 25.566 1.00 86.69 97 LYS A N 1
ATOM 787 C CA . LYS A 1 97 ? -25.928 0.449 26.795 1.00 86.69 97 LYS A CA 1
ATOM 788 C C . LYS A 1 97 ? -27.240 -0.084 27.378 1.00 86.69 97 LYS A C 1
ATOM 790 O O . LYS A 1 97 ? -27.297 -0.355 28.573 1.00 86.69 97 LYS A O 1
ATOM 795 N N . LEU A 1 98 ? -28.268 -0.276 26.557 1.00 86.94 98 LEU A N 1
ATOM 796 C CA . LEU A 1 98 ? -29.567 -0.793 26.996 1.00 86.94 98 LEU A CA 1
ATOM 797 C C . LEU A 1 98 ? -29.489 -2.239 27.508 1.00 86.94 98 LEU A C 1
ATOM 799 O O . LEU A 1 98 ? -30.087 -2.545 28.540 1.00 86.94 98 LEU A O 1
ATOM 803 N N . GLU A 1 99 ? -28.714 -3.094 26.839 1.00 88.75 99 GLU A N 1
ATOM 804 C CA . GLU A 1 99 ? -28.424 -4.463 27.282 1.00 88.75 99 GLU A CA 1
ATOM 805 C C . GLU A 1 99 ? -27.699 -4.459 28.635 1.00 88.75 99 GLU A C 1
ATOM 807 O O . GLU A 1 99 ? -28.064 -5.207 29.539 1.00 88.75 99 GLU A O 1
ATOM 812 N N . SER A 1 100 ? -26.725 -3.560 28.826 1.00 85.25 100 SER A N 1
ATOM 813 C CA . SER A 1 100 ? -26.016 -3.425 30.108 1.00 85.25 100 SER A CA 1
ATOM 814 C C . SER A 1 100 ? -26.905 -2.923 31.254 1.00 85.25 100 SER A C 1
ATOM 816 O O . SER A 1 100 ? -26.660 -3.245 32.414 1.00 85.25 100 SER A O 1
ATOM 818 N N . GLU A 1 101 ? -27.954 -2.157 30.938 1.00 86.12 101 GLU A N 1
ATOM 819 C CA . GLU A 1 101 ? -28.937 -1.655 31.905 1.00 86.12 101 GLU A CA 1
ATOM 820 C C . GLU A 1 101 ? -30.054 -2.674 32.212 1.00 86.12 101 GLU A C 1
ATOM 822 O O . GLU A 1 101 ? -30.900 -2.399 33.064 1.00 86.12 101 GLU A O 1
ATOM 827 N N . GLY A 1 102 ? -30.080 -3.833 31.539 1.00 77.62 102 GLY A N 1
ATOM 828 C CA . GLY A 1 102 ? -31.101 -4.871 31.727 1.00 77.62 102 GLY A CA 1
ATOM 829 C C . GLY A 1 102 ? -32.510 -4.438 31.304 1.00 77.62 102 GLY A C 1
ATOM 830 O O . GLY A 1 102 ? -33.496 -4.928 31.853 1.00 77.62 102 GLY A O 1
ATOM 831 N N . LYS A 1 103 ? -32.613 -3.473 30.380 1.00 69.62 103 LYS A N 1
ATOM 832 C CA . LYS A 1 103 ? -33.891 -2.904 29.905 1.00 69.62 103 LYS A CA 1
ATOM 833 C C . LYS A 1 103 ? -34.401 -3.528 28.603 1.00 69.62 103 LYS A C 1
ATOM 835 O O . LYS A 1 103 ? -35.367 -3.020 28.033 1.00 69.62 103 LYS A O 1
ATOM 840 N N . VAL A 1 104 ? -33.760 -4.601 28.147 1.00 58.22 104 VAL A N 1
ATOM 841 C CA . VAL A 1 104 ? -34.110 -5.393 26.960 1.00 58.22 104 VAL A CA 1
ATOM 842 C C . VAL A 1 104 ? -33.987 -6.866 27.309 1.00 58.22 104 VAL A C 1
ATOM 844 O O . VAL A 1 104 ? -33.031 -7.194 28.047 1.00 58.22 104 VAL A O 1
#

Sequence (104 aa):
MSKNGIKRDIANRLITSSITFIYIFRIHRCPLIMSAQVAKTKPFMEKIYRYIFQRNATFVLAGVIGAFYMERAVDVICDNIFDKVNEGKQFHDLVKKLESEGKV

Foldseek 3Di:
DDPVVVVVVVVVVVVVVVVVVVVCCVVPPPPPPVPPDPDPDDPVVVVCCVQQVVDPVSVVVCVVVVVVVVVVVCVVVVVVVVCVVCPPPDPVNVVVVCVVVVVD

Radius of gyration: 31.15 Å; chains: 1; bounding box: 58×22×98 Å

Secondary structure (DSSP, 8-state):
--HHHHHHHHHHHHHHHHHHHHHHHHH---TTS--S------HHHHHHIIIIISSHHHHHHHHHHHHHHHHHHHHHHHHHHHHHHSTTTSHHHHHHHHHHTT--

InterPro domains:
  IPR008027 Cytochrome b-c1 complex subunit 9 [PF05365] (47-97)
  IPR008027 Cytochrome b-c1 complex subunit 9 [PTHR12980] (35-100)
  IPR036656 Cytochrome b-c1 complex subunit 9 superfamily [G3DSA:1.20.5.260] (41-100)
  IPR036656 Cytochrome b-c1 complex subunit 9 superfamily [SSF81514] (44-99)